Protein AF-A0A0C2FA75-F1 (afdb_monomer_lite)

Sequence (169 aa):
MESGWTQVTLTRLATTCCQDGNLTVSTIQILFGTRMDLSVLGYDCSHFSERGLSILHMAVWNSFFTKSGDRVRQYRPSPPQLLCPDFRCPFFRTVSNSGYCIYNAAEDTEPSIYPKLITVCVLLLCLLLAAIVLFFMCRKPRRTEDIKKPVKAFGASFSSIKFIDEDIV

Secondary structure (DSSP, 8-state):
-----SSSSSTTTSGGGSS-TTS-THHHHHHHSS---GGGB-TTSSSBPHHHHHHHHHHHHHHHHS-TTT--SS--SS-PPPPPPPTTS-S---SSSTT-----TTGGG---HHHHHHHHHHHHHHHHHHHHHHHHHHHS-----S-------TT---S----------

Organism: NCBI:txid51022

pLDDT: mean 70.91, std 19.21, range [34.47, 96.62]

Structure (mmCIF, N/CA/C/O backbone):
data_AF-A0A0C2FA75-F1
#
_entry.id   AF-A0A0C2FA75-F1
#
loop_
_atom_site.group_PDB
_atom_site.id
_atom_site.type_symbol
_atom_site.label_atom_id
_atom_site.label_alt_id
_atom_site.label_comp_id
_atom_site.label_asym_id
_atom_site.label_entity_id
_atom_site.label_seq_id
_atom_site.pdbx_PDB_ins_code
_atom_site.Cartn_x
_atom_site.Cartn_y
_atom_site.Cartn_z
_atom_site.occupancy
_atom_site.B_iso_or_equiv
_atom_site.auth_seq_id
_atom_site.auth_comp_id
_atom_site.auth_asym_id
_atom_site.auth_atom_id
_atom_site.pdbx_PDB_model_num
ATOM 1 N N . MET A 1 1 ? 22.613 -31.264 -1.663 1.00 34.78 1 MET A N 1
ATOM 2 C CA . MET A 1 1 ? 23.684 -30.315 -1.301 1.00 34.78 1 MET A CA 1
ATOM 3 C C . MET A 1 1 ? 24.316 -29.871 -2.614 1.00 34.78 1 MET A C 1
ATOM 5 O O . MET A 1 1 ? 25.315 -30.427 -3.024 1.00 34.78 1 MET A O 1
ATOM 9 N N . GLU A 1 2 ? 23.661 -28.961 -3.334 1.00 34.47 2 GLU A N 1
ATOM 10 C CA . GLU A 1 2 ? 24.177 -28.383 -4.584 1.00 34.47 2 GLU A CA 1
ATOM 11 C C . GLU A 1 2 ? 23.873 -26.888 -4.543 1.00 34.47 2 GLU A C 1
ATOM 13 O O . GLU A 1 2 ? 22.849 -26.389 -4.999 1.00 34.47 2 GLU A O 1
ATOM 18 N N . SER A 1 3 ? 24.745 -26.193 -3.825 1.00 41.97 3 SER A N 1
ATOM 1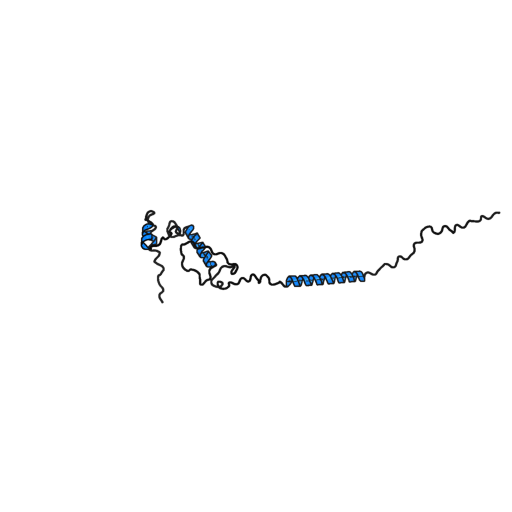9 C CA . SER A 1 3 ? 24.826 -24.745 -3.740 1.00 41.97 3 SER A CA 1
ATOM 20 C C . SER A 1 3 ? 25.939 -24.294 -4.674 1.00 41.97 3 SER A C 1
ATOM 22 O O . SER A 1 3 ? 27.101 -24.615 -4.430 1.00 41.97 3 SER A O 1
ATOM 24 N N . GLY A 1 4 ? 25.606 -23.533 -5.712 1.00 35.00 4 GLY A N 1
ATOM 25 C CA . GLY A 1 4 ? 26.621 -22.869 -6.519 1.00 35.00 4 GLY A CA 1
ATOM 26 C C . GLY A 1 4 ? 26.140 -22.530 -7.919 1.00 35.00 4 GLY A C 1
ATOM 27 O O . GLY A 1 4 ? 26.060 -23.403 -8.770 1.00 35.00 4 GLY A O 1
ATOM 28 N N . TRP A 1 5 ? 25.938 -21.233 -8.155 1.00 34.72 5 TRP A N 1
ATOM 29 C CA . TRP A 1 5 ? 26.014 -20.594 -9.476 1.00 34.72 5 TRP A CA 1
ATOM 30 C C . TRP A 1 5 ? 24.791 -20.685 -10.404 1.00 34.72 5 TRP A C 1
ATOM 32 O O . TRP A 1 5 ? 24.893 -21.100 -11.550 1.00 34.72 5 TRP A O 1
ATOM 42 N N . THR A 1 6 ? 23.659 -20.110 -9.986 1.00 36.84 6 THR A N 1
ATOM 43 C CA . THR A 1 6 ? 22.647 -19.561 -10.923 1.00 36.84 6 THR A CA 1
ATOM 44 C C . THR A 1 6 ? 22.664 -18.023 -10.945 1.00 36.84 6 THR A C 1
ATOM 46 O O . THR A 1 6 ? 21.623 -17.383 -11.064 1.00 36.84 6 THR A O 1
ATOM 49 N N . GLN A 1 7 ? 23.843 -17.412 -10.771 1.00 41.31 7 GLN A N 1
ATOM 50 C CA . GLN A 1 7 ? 24.032 -15.951 -10.686 1.00 41.31 7 GLN A CA 1
ATOM 51 C C . GLN A 1 7 ? 24.985 -15.375 -11.751 1.00 41.31 7 GLN A C 1
ATOM 53 O O . GLN A 1 7 ? 25.380 -14.220 -11.657 1.00 41.31 7 GLN A O 1
ATOM 58 N N . VAL A 1 8 ? 25.348 -16.128 -12.798 1.00 39.47 8 VAL A N 1
ATOM 59 C CA . VAL A 1 8 ? 26.242 -15.611 -13.859 1.00 39.47 8 VAL A CA 1
ATOM 60 C C . VAL A 1 8 ? 25.774 -16.038 -15.251 1.00 39.47 8 VAL A C 1
ATOM 62 O O . VAL A 1 8 ? 26.510 -16.631 -16.034 1.00 39.47 8 VAL A O 1
ATOM 65 N N . THR A 1 9 ? 24.516 -15.752 -15.582 1.00 35.91 9 THR A N 1
ATOM 66 C CA . THR A 1 9 ? 24.026 -15.916 -16.968 1.00 35.91 9 THR A CA 1
ATOM 67 C C . THR A 1 9 ? 23.149 -14.757 -17.439 1.00 35.91 9 THR A C 1
ATOM 69 O O . THR A 1 9 ? 22.422 -14.885 -18.414 1.00 35.91 9 THR A O 1
ATOM 72 N N . LEU A 1 10 ? 23.247 -13.600 -16.775 1.00 40.19 10 LEU A N 1
ATOM 73 C CA . LEU A 1 10 ? 22.701 -12.323 -17.264 1.00 40.19 10 LEU A CA 1
ATOM 74 C C . LEU A 1 10 ? 23.806 -11.338 -17.680 1.00 40.19 10 LEU A C 1
ATOM 76 O O . LEU A 1 10 ? 23.591 -10.485 -18.533 1.00 40.19 10 LEU A O 1
ATOM 80 N N . THR A 1 11 ? 25.023 -11.500 -17.161 1.00 40.91 11 THR A N 1
ATOM 81 C CA . THR A 1 11 ? 26.138 -10.560 -17.357 1.00 40.91 11 THR A CA 1
ATOM 82 C C . THR A 1 11 ? 26.964 -10.773 -18.628 1.00 40.91 11 THR A C 1
ATOM 84 O O . THR A 1 11 ? 27.745 -9.897 -18.974 1.00 40.91 11 THR A O 1
ATOM 87 N N . ARG A 1 12 ? 26.805 -11.890 -19.358 1.00 38.09 12 ARG A N 1
ATOM 88 C CA . ARG A 1 12 ? 27.551 -12.136 -20.617 1.00 38.09 12 ARG A CA 1
ATOM 89 C C . ARG A 1 12 ? 26.790 -11.831 -21.910 1.00 38.09 12 ARG A C 1
ATOM 91 O O . ARG A 1 12 ? 27.417 -11.824 -22.960 1.00 38.09 12 ARG A O 1
ATOM 98 N N . LEU A 1 13 ? 25.481 -11.575 -21.850 1.00 41.56 13 LEU A N 1
ATOM 99 C CA . LEU A 1 13 ? 24.665 -11.249 -23.031 1.00 41.56 13 LEU A CA 1
ATOM 100 C C . LEU A 1 13 ? 24.225 -9.779 -23.095 1.00 41.56 13 LEU A C 1
ATOM 102 O O . LEU A 1 13 ? 23.912 -9.284 -24.174 1.00 41.56 13 LEU A O 1
ATOM 106 N N . ALA A 1 14 ? 24.237 -9.062 -21.968 1.00 42.75 14 ALA A N 1
ATOM 107 C CA . ALA A 1 14 ? 23.923 -7.632 -21.938 1.00 42.75 14 ALA A CA 1
ATOM 108 C C . ALA A 1 14 ? 25.063 -6.761 -22.504 1.00 42.75 14 ALA A C 1
ATOM 110 O O . ALA A 1 14 ? 24.809 -5.699 -23.068 1.00 42.75 14 ALA A O 1
ATOM 111 N N . THR A 1 15 ? 26.314 -7.225 -22.421 1.00 46.22 15 THR A N 1
ATOM 112 C CA . THR A 1 15 ? 27.498 -6.485 -22.889 1.00 46.22 15 THR A CA 1
ATOM 113 C C . THR A 1 15 ? 27.531 -6.277 -24.402 1.00 46.22 15 THR A C 1
ATOM 115 O O . THR A 1 15 ? 28.066 -5.275 -24.855 1.00 46.22 15 THR A O 1
ATOM 118 N N . THR A 1 16 ? 26.895 -7.140 -25.198 1.00 46.94 16 THR A N 1
ATOM 119 C CA . THR A 1 16 ? 26.792 -6.944 -26.656 1.00 46.94 16 THR A CA 1
ATOM 120 C C . THR A 1 16 ? 25.750 -5.903 -27.072 1.00 46.94 16 THR A C 1
ATOM 122 O O . THR A 1 16 ? 25.694 -5.546 -28.243 1.00 46.94 16 THR A O 1
ATOM 125 N N . CYS A 1 17 ? 24.919 -5.410 -26.147 1.00 49.94 17 CYS A N 1
ATOM 126 C CA . CYS A 1 17 ? 23.823 -4.490 -26.461 1.00 49.94 17 CYS A CA 1
ATOM 127 C C . CYS A 1 17 ? 24.218 -3.006 -26.364 1.00 49.94 17 CYS A C 1
ATOM 129 O O . CYS A 1 17 ? 23.511 -2.159 -26.900 1.00 49.94 17 CYS A O 1
ATOM 131 N N . CYS A 1 18 ? 25.323 -2.695 -25.678 1.00 50.97 18 CYS A N 1
ATOM 132 C CA . CYS A 1 18 ? 25.660 -1.326 -25.271 1.00 50.97 18 CYS A CA 1
ATOM 133 C C . CYS A 1 18 ? 26.912 -0.751 -25.966 1.00 50.97 18 CYS A C 1
ATOM 135 O O . CYS A 1 18 ? 27.330 0.353 -25.632 1.00 50.97 18 CYS A O 1
ATOM 137 N N . GLN A 1 19 ? 27.536 -1.482 -26.901 1.00 47.44 19 GLN A N 1
ATOM 138 C CA . GLN A 1 19 ? 28.820 -1.054 -27.473 1.00 47.44 19 GLN A CA 1
ATOM 139 C C . GLN A 1 19 ? 28.680 -0.032 -28.608 1.00 47.44 19 GLN A C 1
ATOM 141 O O . GLN A 1 19 ? 29.537 0.828 -28.733 1.00 47.44 19 GLN A O 1
ATOM 146 N N . ASP A 1 20 ? 27.602 -0.062 -29.389 1.00 42.28 20 ASP A N 1
ATOM 147 C CA . ASP A 1 20 ? 27.407 0.888 -30.479 1.00 42.28 20 ASP A CA 1
ATOM 148 C C . ASP A 1 20 ? 25.920 1.204 -30.586 1.00 42.28 20 ASP A C 1
ATOM 150 O O . ASP A 1 20 ? 25.102 0.299 -30.758 1.00 42.28 20 ASP A O 1
ATOM 154 N N . GLY A 1 21 ? 25.560 2.490 -30.528 1.00 48.38 21 GLY A N 1
ATOM 155 C CA . GLY A 1 21 ? 24.194 3.013 -30.695 1.00 48.38 21 GLY A CA 1
ATOM 156 C C . GLY A 1 21 ? 23.544 2.721 -32.058 1.00 48.38 21 GLY A C 1
ATOM 157 O O . GLY A 1 21 ? 22.627 3.423 -32.470 1.00 48.38 21 GLY A O 1
ATOM 158 N N . ASN A 1 22 ? 24.026 1.706 -32.775 1.00 49.56 22 ASN A N 1
ATOM 159 C CA . ASN A 1 22 ? 23.505 1.209 -34.030 1.00 49.56 22 ASN A CA 1
ATOM 160 C C . ASN A 1 22 ? 23.828 -0.288 -34.220 1.00 49.56 22 ASN A C 1
ATOM 162 O O . ASN A 1 22 ? 24.430 -0.682 -35.214 1.00 49.56 22 ASN A O 1
ATOM 166 N N . LEU A 1 23 ? 23.446 -1.150 -33.273 1.00 45.06 23 LEU A N 1
ATOM 167 C CA . LEU A 1 23 ? 23.448 -2.602 -33.482 1.00 45.06 23 LEU A CA 1
ATOM 168 C C . LEU A 1 23 ? 22.071 -3.178 -33.159 1.00 45.06 23 LEU A C 1
ATOM 170 O O . LEU A 1 23 ? 21.705 -3.478 -32.030 1.00 45.06 23 LEU A O 1
ATOM 174 N N . THR A 1 24 ? 21.298 -3.258 -34.237 1.00 44.59 24 THR A N 1
ATOM 175 C CA . THR A 1 24 ? 20.031 -3.962 -34.443 1.00 44.59 24 THR A CA 1
ATOM 176 C C . THR A 1 24 ? 19.505 -4.798 -33.262 1.00 44.59 24 THR A C 1
ATOM 178 O O . THR A 1 24 ? 19.905 -5.938 -33.018 1.00 44.59 24 THR A O 1
ATOM 181 N N . VAL A 1 25 ? 18.444 -4.266 -32.645 1.00 49.75 25 VAL A N 1
ATOM 182 C CA . VAL A 1 25 ? 17.459 -4.955 -31.780 1.00 49.75 25 VAL A CA 1
ATOM 183 C C . VAL A 1 25 ? 17.036 -6.335 -32.333 1.00 49.75 25 VAL A C 1
ATOM 185 O O . VAL A 1 25 ? 16.593 -7.209 -31.591 1.00 49.75 25 VAL A O 1
ATOM 188 N N . SER A 1 26 ? 17.212 -6.565 -33.635 1.00 44.84 26 SER A N 1
ATOM 189 C CA . SER A 1 26 ? 16.954 -7.823 -34.331 1.00 44.84 26 SER A CA 1
ATOM 190 C C . SER A 1 26 ? 17.794 -9.013 -33.853 1.00 44.84 26 SER A C 1
ATOM 192 O O . SER A 1 26 ? 17.280 -10.124 -33.867 1.00 44.84 26 SER A 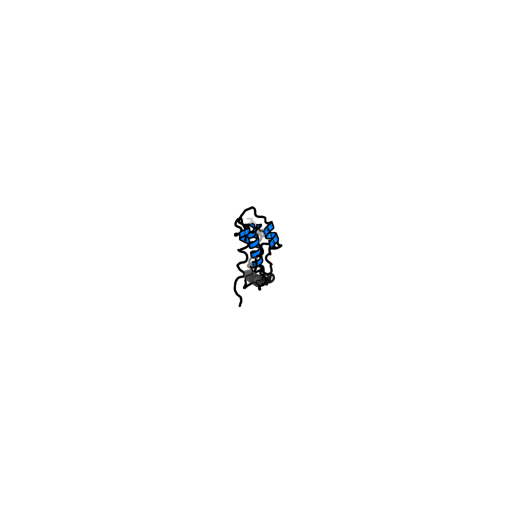O 1
ATOM 194 N N . THR A 1 27 ? 19.041 -8.838 -33.402 1.00 47.06 27 THR A N 1
ATOM 195 C CA . THR A 1 27 ? 19.922 -10.002 -33.141 1.00 47.06 27 THR A CA 1
ATOM 196 C C . THR A 1 27 ? 19.571 -10.724 -31.836 1.00 47.06 27 THR A C 1
ATOM 198 O O . THR A 1 27 ? 19.580 -11.953 -31.779 1.00 47.06 27 THR A O 1
ATOM 201 N N . ILE A 1 28 ? 19.164 -9.985 -30.798 1.00 48.41 28 ILE A N 1
ATOM 202 C CA . ILE A 1 28 ? 18.755 -10.588 -29.518 1.00 48.41 28 ILE A CA 1
ATOM 203 C C . ILE A 1 28 ? 17.344 -11.188 -29.608 1.00 48.41 28 ILE A C 1
ATOM 205 O O . ILE A 1 28 ? 17.058 -12.217 -28.996 1.00 48.41 28 ILE A O 1
ATOM 209 N N . GLN A 1 29 ? 16.498 -10.616 -30.468 1.00 49.94 29 GLN A N 1
ATOM 210 C CA . GLN A 1 29 ? 15.180 -11.160 -30.791 1.00 49.94 29 GLN A CA 1
ATOM 211 C C . GLN A 1 29 ? 15.236 -12.593 -31.334 1.00 49.94 29 GLN A C 1
ATOM 213 O O . GLN A 1 29 ? 14.358 -13.409 -31.056 1.00 49.94 29 GLN A O 1
ATOM 218 N N . ILE A 1 30 ? 16.262 -12.871 -32.141 1.00 46.12 30 ILE A N 1
ATOM 219 C CA . ILE A 1 30 ? 16.418 -14.120 -32.891 1.00 46.12 30 ILE A CA 1
ATOM 220 C C . ILE A 1 30 ? 16.938 -15.251 -31.989 1.00 46.12 30 ILE A C 1
ATOM 222 O O . ILE A 1 30 ? 16.616 -16.410 -32.230 1.00 46.12 30 ILE A O 1
ATOM 226 N N . LEU A 1 31 ? 17.679 -14.939 -30.919 1.00 49.22 31 LEU A N 1
ATOM 227 C CA . LEU A 1 31 ? 18.297 -15.950 -30.048 1.00 49.22 31 LEU A CA 1
ATOM 228 C C . LEU A 1 31 ? 17.368 -16.500 -28.952 1.00 49.22 31 LEU A C 1
ATOM 230 O O . LEU A 1 31 ? 17.546 -17.642 -28.537 1.00 49.22 31 LEU A O 1
ATOM 234 N N . PHE A 1 32 ? 16.374 -15.728 -28.493 1.00 53.44 32 PHE A N 1
ATOM 235 C CA . PHE A 1 32 ? 15.503 -16.123 -27.367 1.00 53.44 32 PHE A CA 1
ATOM 236 C C . PHE A 1 32 ? 14.006 -16.139 -27.691 1.00 53.44 32 PHE A C 1
ATOM 238 O O . PHE A 1 32 ? 13.190 -16.355 -26.793 1.00 53.44 32 PHE A O 1
ATOM 245 N N . GLY A 1 33 ? 13.623 -15.881 -28.948 1.00 46.66 33 GLY A N 1
ATOM 246 C CA . GLY A 1 33 ? 12.230 -15.930 -29.412 1.00 46.66 33 GLY A CA 1
ATOM 247 C C . GLY A 1 33 ? 11.269 -14.976 -28.687 1.00 46.66 33 GLY A C 1
ATOM 248 O O . GLY A 1 33 ? 10.059 -15.053 -28.886 1.00 46.66 33 GLY A O 1
ATOM 249 N N . THR A 1 34 ? 11.778 -14.078 -27.841 1.00 55.62 34 THR A N 1
ATOM 250 C CA . THR A 1 34 ? 10.992 -13.199 -26.973 1.00 55.62 34 THR A CA 1
ATOM 251 C C . THR A 1 34 ? 11.512 -11.770 -27.082 1.00 55.62 34 THR A C 1
ATOM 253 O O . THR A 1 34 ? 12.706 -11.505 -26.958 1.00 55.62 34 THR A O 1
ATOM 256 N N . ARG A 1 35 ? 10.592 -10.836 -27.349 1.00 59.34 35 ARG A N 1
ATOM 257 C CA . ARG A 1 35 ? 10.854 -9.392 -27.350 1.00 59.34 35 ARG A CA 1
ATOM 258 C C . ARG A 1 35 ? 11.122 -8.926 -25.928 1.00 59.34 35 ARG A C 1
ATOM 260 O O . ARG A 1 35 ? 10.179 -8.704 -25.176 1.00 59.34 35 ARG A O 1
ATOM 267 N N . MET A 1 36 ? 12.391 -8.790 -25.559 1.00 65.00 36 MET A N 1
ATOM 268 C CA . MET A 1 36 ? 12.762 -8.141 -24.303 1.00 65.00 36 MET A CA 1
ATOM 269 C C . MET A 1 36 ? 12.656 -6.616 -24.456 1.00 65.00 36 MET A C 1
ATOM 271 O O . MET A 1 36 ? 13.250 -6.031 -25.361 1.00 65.00 36 MET A O 1
ATOM 275 N N . ASP A 1 37 ? 11.854 -5.974 -23.600 1.00 71.88 37 ASP A N 1
ATOM 276 C CA . ASP A 1 37 ? 11.674 -4.517 -23.605 1.00 71.88 37 ASP A CA 1
ATOM 277 C C . ASP A 1 37 ? 12.874 -3.842 -22.925 1.00 71.88 37 ASP A C 1
ATOM 279 O O . ASP A 1 37 ? 12.964 -3.759 -21.700 1.00 71.88 37 ASP A O 1
ATOM 283 N N . LEU A 1 38 ? 13.812 -3.367 -23.743 1.00 76.56 38 LEU A N 1
ATOM 284 C CA . LEU A 1 38 ? 15.019 -2.673 -23.293 1.00 76.56 38 LEU A CA 1
ATOM 285 C C . LEU A 1 38 ? 14.738 -1.267 -22.737 1.00 76.56 38 LEU A C 1
ATOM 287 O O . LEU A 1 38 ? 15.605 -0.708 -22.075 1.00 76.56 38 LEU A O 1
ATOM 291 N N . SER A 1 39 ? 13.534 -0.706 -22.927 1.00 81.81 39 SER A N 1
ATOM 292 C CA . SER A 1 39 ? 13.186 0.639 -22.426 1.00 81.81 39 SER A CA 1
ATOM 293 C C . SER A 1 39 ? 13.157 0.749 -20.895 1.00 81.81 39 SER A C 1
ATOM 295 O O . SER A 1 39 ? 13.075 1.845 -20.339 1.00 81.81 39 SER A O 1
ATOM 297 N N . VAL A 1 40 ? 13.219 -0.390 -20.202 1.00 83.75 40 VAL A N 1
ATOM 298 C CA . VAL A 1 40 ? 13.289 -0.515 -18.739 1.00 83.75 40 VAL A CA 1
ATOM 299 C C . VAL A 1 40 ? 14.704 -0.209 -18.213 1.00 83.75 40 VAL A C 1
ATOM 301 O O . VAL A 1 40 ? 14.863 0.133 -17.041 1.00 83.75 40 VAL A O 1
ATOM 304 N N . LEU A 1 41 ? 15.730 -0.288 -19.064 1.00 85.38 41 LEU A N 1
ATOM 305 C CA . LEU A 1 41 ? 17.113 0.042 -18.720 1.00 85.38 41 LEU A CA 1
ATOM 306 C C . LEU A 1 41 ? 17.463 1.471 -19.151 1.00 85.38 41 LEU A C 1
ATOM 308 O O . LEU A 1 41 ? 16.904 2.008 -20.107 1.00 85.38 41 LEU A O 1
ATOM 312 N N . GLY A 1 42 ? 18.371 2.095 -18.405 1.00 83.38 42 GLY A N 1
ATOM 313 C CA . GLY A 1 42 ? 18.937 3.400 -18.710 1.00 83.38 42 GLY A CA 1
ATOM 314 C C . GLY A 1 42 ? 19.918 3.347 -19.881 1.00 83.38 42 GLY A C 1
ATOM 315 O O . GLY A 1 42 ? 20.190 2.291 -20.452 1.00 83.38 42 GLY A O 1
ATOM 316 N N . TYR A 1 43 ? 20.477 4.508 -20.221 1.00 80.94 43 TYR A N 1
ATOM 317 C CA . TYR A 1 43 ? 21.419 4.660 -21.337 1.00 80.94 43 TYR A CA 1
ATOM 318 C C . TYR A 1 43 ? 22.660 3.757 -21.222 1.00 80.94 43 TYR A C 1
ATOM 320 O O . TYR A 1 43 ? 23.214 3.335 -22.229 1.00 80.94 43 TYR A O 1
ATOM 328 N N . ASP A 1 44 ? 23.080 3.438 -20.000 1.00 78.38 44 ASP A N 1
ATOM 329 C CA . ASP A 1 44 ? 24.246 2.597 -19.719 1.00 78.38 44 ASP A CA 1
ATOM 330 C C . ASP A 1 44 ? 23.937 1.093 -19.640 1.00 78.38 44 ASP A C 1
ATOM 332 O O . ASP A 1 44 ? 24.807 0.303 -19.272 1.00 78.38 44 ASP A O 1
ATOM 336 N N . CYS A 1 45 ? 22.701 0.688 -19.954 1.00 75.56 45 CYS A N 1
ATOM 337 C CA . CYS A 1 45 ? 22.232 -0.698 -19.911 1.00 75.56 45 CYS A CA 1
ATOM 338 C C . CYS A 1 45 ? 22.405 -1.398 -18.544 1.00 75.56 45 CYS A C 1
ATOM 340 O O . CYS A 1 45 ? 22.308 -2.624 -18.469 1.00 75.56 45 CYS A O 1
ATOM 342 N N . SER A 1 46 ? 22.664 -0.644 -17.471 1.00 79.69 46 SER A N 1
ATOM 343 C CA . SER A 1 46 ? 23.008 -1.172 -16.146 1.00 79.69 46 SER A CA 1
ATOM 344 C C . SER A 1 46 ? 22.068 -0.636 -15.075 1.00 79.69 46 SER A C 1
ATOM 346 O O . SER A 1 46 ? 21.569 -1.396 -14.243 1.00 79.69 46 SER A O 1
ATOM 348 N N . HIS A 1 47 ? 21.776 0.663 -15.110 1.00 84.94 47 HIS A N 1
ATOM 349 C CA . HIS A 1 47 ? 20.796 1.258 -14.212 1.00 84.94 47 HIS A CA 1
ATOM 350 C C . HIS A 1 47 ? 19.384 1.136 -14.786 1.00 84.94 47 HIS A C 1
ATOM 352 O O . HIS A 1 47 ? 19.182 1.001 -15.993 1.00 84.94 47 HIS A O 1
ATOM 358 N N . PHE A 1 48 ? 18.378 1.190 -13.915 1.00 86.25 48 PHE A N 1
ATOM 359 C CA . PHE A 1 48 ? 16.994 1.310 -14.361 1.00 86.25 48 PHE A CA 1
ATOM 360 C C . PHE A 1 48 ? 16.763 2.680 -15.005 1.00 86.25 48 PHE A C 1
ATOM 362 O O . PHE A 1 48 ? 17.240 3.695 -14.500 1.00 86.25 48 PHE A O 1
ATOM 369 N N . SER A 1 49 ? 15.986 2.716 -16.087 1.00 90.62 49 SER A N 1
ATOM 370 C CA . SER A 1 49 ? 15.390 3.967 -16.560 1.00 90.62 49 SER A CA 1
ATOM 371 C C . SER A 1 49 ? 14.298 4.426 -15.590 1.00 90.62 49 SER A C 1
ATOM 373 O O . SER A 1 49 ? 13.832 3.651 -14.751 1.00 90.62 49 SER A O 1
ATOM 375 N N . GLU A 1 50 ? 13.811 5.659 -15.733 1.00 93.06 50 GLU A N 1
ATOM 376 C CA . GLU A 1 50 ? 12.654 6.146 -14.963 1.00 93.06 50 GLU A CA 1
ATOM 377 C C . GLU A 1 50 ? 11.442 5.208 -15.104 1.00 93.06 50 GLU A C 1
ATOM 379 O O . GLU A 1 50 ? 10.784 4.850 -14.122 1.00 93.06 50 GLU A O 1
ATOM 384 N N . ARG A 1 51 ? 11.205 4.717 -16.328 1.00 90.19 51 ARG A N 1
ATOM 385 C CA . ARG A 1 51 ? 10.180 3.712 -16.618 1.00 90.19 51 ARG A CA 1
ATOM 386 C C . ARG A 1 51 ? 10.463 2.408 -15.878 1.00 90.19 51 ARG A C 1
ATOM 388 O O . ARG A 1 51 ? 9.567 1.883 -15.218 1.00 90.19 51 ARG A O 1
ATOM 395 N N . GLY A 1 52 ? 11.683 1.882 -15.950 1.00 90.94 52 GLY A N 1
ATOM 396 C CA . GLY A 1 52 ? 12.016 0.628 -15.280 1.00 90.94 52 GLY A CA 1
ATOM 397 C C . GLY A 1 52 ? 11.925 0.698 -13.761 1.00 90.94 52 GLY A C 1
ATOM 398 O O . GLY A 1 52 ? 11.404 -0.229 -13.139 1.00 90.94 52 GLY A O 1
ATOM 399 N N . LEU A 1 53 ? 12.335 1.822 -13.173 1.00 93.19 53 LEU A N 1
ATOM 400 C CA . LEU A 1 53 ? 12.225 2.061 -11.740 1.00 93.19 53 LEU A CA 1
ATOM 401 C C . LEU A 1 53 ? 10.757 2.130 -11.299 1.00 93.19 53 LEU A C 1
ATOM 403 O O . LEU A 1 53 ? 10.394 1.530 -10.289 1.00 93.19 53 LEU A O 1
ATOM 407 N N . SER A 1 54 ? 9.888 2.778 -12.084 1.00 94.38 54 SER A N 1
ATOM 408 C CA . SER A 1 54 ? 8.447 2.810 -11.798 1.00 94.38 54 SER A CA 1
ATOM 409 C C . SER A 1 54 ? 7.813 1.411 -11.808 1.00 94.38 54 SER A C 1
ATOM 411 O O . SER A 1 54 ? 7.056 1.071 -10.900 1.00 94.38 54 SER A O 1
ATOM 413 N N . ILE A 1 55 ? 8.178 0.556 -12.771 1.00 92.75 55 ILE A N 1
ATOM 414 C CA . ILE A 1 55 ? 7.697 -0.832 -12.850 1.00 92.75 55 ILE A CA 1
ATOM 415 C C . ILE A 1 55 ? 8.192 -1.649 -11.651 1.00 92.75 55 ILE A C 1
ATOM 417 O O . ILE A 1 55 ? 7.407 -2.384 -11.045 1.00 92.75 55 ILE A O 1
ATOM 421 N N . LEU A 1 56 ? 9.460 -1.482 -11.262 1.00 92.50 56 LEU A N 1
ATOM 422 C CA . LEU A 1 56 ? 10.015 -2.103 -10.061 1.00 92.50 56 LEU A CA 1
ATOM 423 C C . LEU A 1 56 ? 9.257 -1.664 -8.802 1.00 92.50 56 LEU A C 1
ATOM 425 O O . LEU A 1 56 ? 8.867 -2.509 -7.997 1.00 92.50 56 LEU A O 1
ATOM 429 N N . HIS A 1 57 ? 8.993 -0.366 -8.649 1.00 94.44 57 HIS A N 1
ATOM 430 C CA . HIS A 1 57 ? 8.230 0.165 -7.521 1.00 94.44 57 HIS A CA 1
ATOM 431 C C . HIS A 1 57 ? 6.809 -0.411 -7.466 1.00 94.44 57 HIS A C 1
ATOM 433 O O . HIS A 1 57 ? 6.364 -0.801 -6.388 1.00 94.44 57 HIS A O 1
ATOM 439 N N . MET A 1 58 ? 6.116 -0.546 -8.604 1.00 94.19 58 MET A N 1
ATOM 440 C CA . MET A 1 58 ? 4.795 -1.192 -8.655 1.00 94.19 58 MET A CA 1
ATOM 441 C C . MET A 1 58 ? 4.855 -2.668 -8.233 1.00 94.19 58 MET A C 1
ATOM 443 O O . MET A 1 58 ? 3.994 -3.144 -7.492 1.00 94.19 58 MET A O 1
ATOM 447 N N . ALA A 1 59 ? 5.887 -3.403 -8.656 1.00 93.19 59 ALA A N 1
ATOM 448 C CA . ALA A 1 59 ? 6.076 -4.794 -8.248 1.00 93.19 59 ALA A CA 1
ATOM 449 C C . ALA A 1 59 ? 6.330 -4.921 -6.732 1.00 93.19 59 ALA A C 1
ATOM 451 O O . ALA A 1 59 ? 5.760 -5.796 -6.075 1.00 93.19 59 ALA A O 1
ATOM 452 N N . VAL A 1 60 ? 7.139 -4.023 -6.162 1.00 92.75 60 VAL A N 1
ATOM 453 C CA . VAL A 1 60 ? 7.392 -3.956 -4.714 1.00 92.75 60 VAL A CA 1
ATOM 454 C C . VAL A 1 60 ? 6.118 -3.592 -3.951 1.00 92.75 60 VAL A C 1
ATOM 456 O O . VAL A 1 60 ? 5.792 -4.253 -2.967 1.00 92.75 60 VAL A O 1
ATOM 459 N N . TRP A 1 61 ? 5.354 -2.611 -4.435 1.00 93.62 61 TRP A N 1
ATOM 460 C CA . TRP A 1 61 ? 4.067 -2.223 -3.858 1.00 93.62 61 TRP A CA 1
ATOM 461 C C . TRP A 1 61 ? 3.118 -3.418 -3.747 1.00 93.62 61 TRP A C 1
ATOM 463 O O . TRP A 1 61 ? 2.607 -3.725 -2.670 1.00 93.62 61 TRP A O 1
ATOM 473 N N . ASN A 1 62 ? 2.962 -4.171 -4.836 1.00 9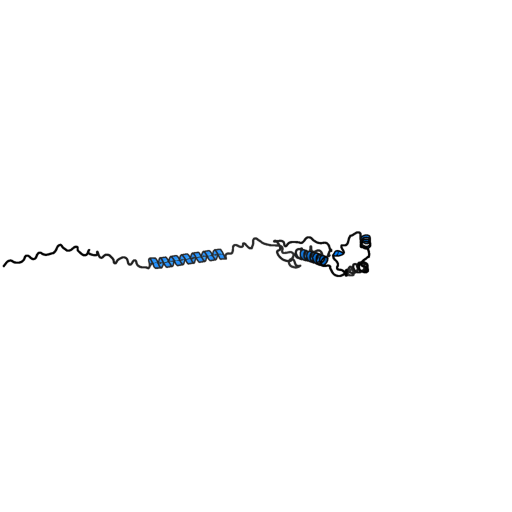2.88 62 ASN A N 1
ATOM 474 C CA . ASN A 1 62 ? 2.133 -5.372 -4.846 1.00 92.88 62 ASN A CA 1
ATOM 475 C C . ASN A 1 62 ? 2.639 -6.443 -3.867 1.00 92.88 62 ASN A C 1
ATOM 477 O O . ASN A 1 62 ? 1.838 -7.148 -3.249 1.00 92.88 62 ASN A O 1
ATOM 481 N N . SER A 1 63 ? 3.955 -6.548 -3.669 1.00 91.75 63 SER A N 1
ATOM 482 C CA . SER A 1 63 ? 4.559 -7.478 -2.705 1.00 91.75 63 SER A CA 1
ATOM 483 C C . SER A 1 63 ? 4.153 -7.179 -1.254 1.00 91.75 63 SER A C 1
ATOM 485 O O . SER A 1 63 ? 3.968 -8.111 -0.463 1.00 91.75 63 SER A O 1
ATOM 487 N N . PHE A 1 64 ? 3.928 -5.904 -0.908 1.00 90.94 64 PHE A N 1
ATOM 488 C CA . PHE A 1 64 ? 3.440 -5.512 0.421 1.00 90.94 64 PHE A CA 1
ATOM 489 C C . PHE A 1 64 ? 2.000 -5.953 0.688 1.00 90.94 64 PHE A C 1
ATOM 491 O O . PHE A 1 64 ? 1.639 -6.188 1.839 1.00 90.94 64 PHE A O 1
ATOM 498 N N . PHE A 1 65 ? 1.180 -6.110 -0.350 1.00 90.81 65 PHE A N 1
ATOM 499 C CA . PHE A 1 65 ? -0.200 -6.587 -0.211 1.00 90.81 65 PHE A CA 1
ATOM 500 C C . PHE A 1 65 ? -0.359 -8.075 -0.518 1.00 90.81 65 PHE A C 1
ATOM 502 O O . PHE A 1 65 ? -1.398 -8.659 -0.227 1.00 90.81 65 PHE A O 1
ATOM 509 N N . THR A 1 66 ? 0.684 -8.726 -1.020 1.00 89.81 66 THR A N 1
ATOM 510 C CA . THR A 1 66 ? 0.677 -10.167 -1.262 1.00 89.81 66 THR A CA 1
ATOM 511 C C . THR A 1 66 ? 1.067 -10.922 0.012 1.00 89.81 66 THR A C 1
ATOM 513 O O . THR A 1 66 ? 1.942 -10.502 0.778 1.00 89.81 66 THR A O 1
ATOM 516 N N . LYS A 1 67 ? 0.401 -12.052 0.275 1.00 88.19 67 LYS A N 1
ATOM 517 C CA . LYS A 1 67 ? 0.728 -12.936 1.402 1.00 88.19 67 LYS A CA 1
ATOM 518 C C . LYS A 1 67 ? 2.155 -13.464 1.259 1.00 88.19 67 LYS A C 1
ATOM 520 O O . LYS A 1 67 ? 2.622 -13.708 0.154 1.00 88.19 67 LYS A O 1
ATOM 525 N N . SER A 1 68 ? 2.850 -13.689 2.376 1.00 87.81 68 SER A N 1
ATOM 526 C CA . SER A 1 68 ? 4.278 -14.027 2.348 1.00 87.81 68 SER A CA 1
ATOM 527 C C . SER A 1 68 ? 4.632 -15.280 1.547 1.00 87.81 68 SER A C 1
ATOM 529 O O . SER A 1 68 ? 5.726 -15.328 0.993 1.00 87.81 68 SER A O 1
ATOM 531 N N . GLY A 1 69 ? 3.742 -16.275 1.490 1.00 84.94 69 GLY A N 1
ATOM 532 C CA . GLY A 1 69 ? 3.946 -17.487 0.687 1.00 84.94 69 GLY A CA 1
ATOM 533 C C . GLY A 1 69 ? 3.758 -17.272 -0.816 1.00 84.94 69 GLY A C 1
ATOM 534 O O . GLY A 1 69 ? 4.379 -17.972 -1.607 1.00 84.94 69 GLY A O 1
ATOM 535 N N . ASP A 1 70 ? 2.977 -16.260 -1.193 1.00 88.00 70 ASP A N 1
ATOM 536 C CA . ASP A 1 70 ? 2.524 -16.034 -2.569 1.00 88.00 70 ASP A CA 1
ATOM 537 C C . ASP A 1 70 ? 3.329 -14.926 -3.273 1.00 88.00 70 ASP A C 1
ATOM 539 O O . ASP A 1 70 ? 3.078 -14.594 -4.431 1.00 88.00 70 ASP A O 1
ATOM 543 N N . ARG A 1 71 ? 4.317 -14.329 -2.587 1.00 90.25 71 ARG A N 1
ATOM 544 C CA . ARG A 1 71 ? 5.190 -13.301 -3.167 1.00 90.25 71 ARG A CA 1
ATOM 545 C C . ARG A 1 71 ? 6.063 -13.899 -4.265 1.00 90.25 71 ARG A C 1
ATOM 547 O O . ARG A 1 71 ? 6.785 -14.876 -4.057 1.00 90.25 71 ARG A O 1
ATOM 554 N N . VAL A 1 72 ? 6.069 -13.245 -5.421 1.00 87.94 72 VAL A N 1
ATOM 555 C CA . VAL A 1 72 ? 6.951 -13.606 -6.533 1.00 87.94 72 VAL A CA 1
ATOM 556 C C . VAL A 1 72 ? 8.401 -13.287 -6.151 1.00 87.94 72 VAL A C 1
ATOM 558 O O . VAL A 1 72 ? 8.705 -12.175 -5.726 1.00 87.94 72 VAL A O 1
ATOM 561 N N . ARG A 1 73 ? 9.312 -14.258 -6.299 1.00 86.44 73 ARG A N 1
ATOM 562 C CA . ARG A 1 73 ? 10.745 -14.088 -5.965 1.00 86.44 73 ARG A CA 1
ATOM 563 C C . ARG A 1 73 ? 11.601 -13.571 -7.120 1.00 86.44 73 ARG A C 1
ATOM 565 O O . ARG A 1 73 ? 12.766 -13.249 -6.923 1.00 86.44 73 ARG A O 1
ATOM 572 N N . GLN A 1 74 ? 11.042 -13.546 -8.324 1.00 85.94 74 GLN A N 1
ATOM 573 C CA . GLN A 1 74 ? 11.720 -13.125 -9.543 1.00 85.94 74 GLN A CA 1
ATOM 574 C C . GLN A 1 74 ? 11.065 -11.855 -10.070 1.00 85.94 74 GLN A C 1
ATOM 576 O O . GLN A 1 74 ? 9.848 -11.801 -10.244 1.00 85.94 74 GLN A O 1
ATOM 581 N N . TYR A 1 75 ? 11.877 -10.841 -10.344 1.00 83.38 75 TYR A N 1
ATOM 582 C CA . TYR A 1 75 ? 11.401 -9.634 -11.000 1.00 83.38 75 TYR A CA 1
ATOM 583 C C . TYR A 1 75 ? 11.188 -9.903 -12.492 1.00 83.38 75 TYR A C 1
ATOM 585 O O . TYR A 1 75 ? 12.064 -10.453 -13.161 1.00 83.38 75 TYR A O 1
ATOM 593 N N . ARG A 1 76 ? 10.027 -9.496 -13.014 1.00 83.00 76 ARG A N 1
ATOM 594 C CA . ARG A 1 76 ? 9.780 -9.416 -14.454 1.00 83.00 76 ARG A CA 1
ATOM 595 C C . ARG A 1 76 ? 9.604 -7.950 -14.841 1.00 83.00 76 ARG A C 1
ATOM 597 O O . ARG A 1 76 ? 8.775 -7.283 -14.224 1.00 83.00 76 ARG A O 1
ATOM 604 N N . PRO A 1 77 ? 10.320 -7.461 -15.867 1.00 78.06 77 PRO A N 1
ATOM 605 C CA . PRO A 1 77 ? 10.233 -6.082 -16.343 1.00 78.06 77 PRO A CA 1
ATOM 606 C C . PRO A 1 77 ? 8.971 -5.863 -17.198 1.00 78.06 77 PRO A C 1
ATOM 608 O O . PRO A 1 77 ? 9.028 -5.379 -18.321 1.00 78.06 77 PRO A O 1
ATOM 611 N N . SER A 1 78 ? 7.818 -6.269 -16.670 1.00 84.31 78 SER A N 1
ATOM 612 C CA . SER A 1 78 ? 6.498 -6.091 -17.267 1.00 84.31 78 SER A CA 1
ATOM 613 C C . SER A 1 78 ? 5.632 -5.312 -16.281 1.00 84.31 78 SER A C 1
ATOM 615 O O . SER A 1 78 ? 5.611 -5.698 -15.110 1.00 84.31 78 SER A O 1
ATOM 617 N N . PRO A 1 79 ? 4.913 -4.262 -16.707 1.00 85.00 79 PRO A N 1
ATOM 618 C CA . PRO A 1 79 ? 4.091 -3.456 -15.809 1.00 85.00 79 PRO A CA 1
ATOM 619 C C . PRO A 1 79 ? 3.000 -4.324 -15.156 1.00 85.00 79 PRO A C 1
ATOM 621 O O . PRO A 1 79 ? 2.134 -4.835 -15.870 1.00 85.00 79 PRO A O 1
ATOM 624 N N . PRO A 1 80 ? 3.030 -4.536 -13.824 1.00 88.12 80 PRO A N 1
ATOM 625 C CA . PRO A 1 80 ? 1.986 -5.285 -13.141 1.00 88.12 80 PRO A CA 1
ATOM 626 C C . PRO A 1 80 ? 0.759 -4.397 -12.897 1.00 88.12 80 PRO A C 1
ATOM 628 O O . PRO A 1 80 ? 0.865 -3.174 -12.808 1.00 88.12 80 PRO A O 1
ATOM 631 N N . GLN A 1 81 ? -0.411 -5.011 -12.721 1.00 91.75 81 GLN A N 1
ATOM 632 C CA . GLN A 1 81 ? -1.588 -4.294 -12.228 1.00 91.75 81 GLN A CA 1
ATOM 633 C C . GLN A 1 81 ? -1.372 -3.902 -10.763 1.00 91.75 81 GLN A C 1
ATOM 635 O O . GLN A 1 81 ? -1.004 -4.751 -9.952 1.00 91.75 81 GLN A O 1
ATOM 640 N N . LEU A 1 82 ? -1.598 -2.635 -10.418 1.00 92.38 82 LEU A N 1
ATOM 641 C CA . LEU A 1 82 ? -1.468 -2.151 -9.044 1.00 92.38 82 LEU A CA 1
ATOM 642 C C . LEU A 1 82 ? -2.538 -2.763 -8.136 1.00 92.38 82 LEU A C 1
ATOM 644 O O . LEU A 1 82 ? -3.730 -2.702 -8.436 1.00 92.38 82 LEU A O 1
ATOM 648 N N . LEU A 1 83 ? -2.102 -3.322 -7.009 1.00 89.94 83 LEU A N 1
ATOM 649 C CA . LEU A 1 83 ? -2.988 -3.806 -5.959 1.00 89.94 83 LEU A CA 1
ATOM 650 C C . LEU A 1 83 ? -3.397 -2.657 -5.038 1.00 89.94 83 LEU A C 1
ATOM 652 O O . LEU A 1 83 ? -2.559 -1.899 -4.539 1.00 89.94 83 LEU A O 1
ATOM 656 N N . CYS A 1 84 ? -4.699 -2.563 -4.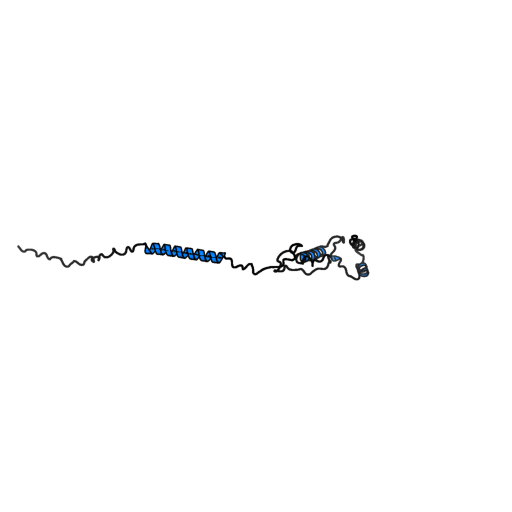787 1.00 87.62 84 CYS A N 1
ATOM 657 C CA . CYS A 1 84 ? -5.254 -1.675 -3.777 1.00 87.62 84 CYS A CA 1
ATOM 658 C C . CYS A 1 84 ? -5.261 -2.368 -2.402 1.00 87.62 84 CYS A C 1
ATOM 660 O O . CYS A 1 84 ? -5.405 -3.593 -2.336 1.00 87.62 84 CYS A O 1
ATOM 662 N N . PRO A 1 85 ? -5.134 -1.608 -1.301 1.00 85.69 85 PRO A N 1
ATOM 663 C CA . PRO A 1 85 ? -5.314 -2.146 0.042 1.00 85.69 85 PRO A CA 1
ATOM 664 C C . PRO A 1 85 ? -6.718 -2.739 0.206 1.00 85.69 85 PRO A C 1
ATOM 666 O O . PRO A 1 85 ? -7.712 -2.100 -0.135 1.00 85.69 85 PRO A O 1
ATOM 669 N N . ASP A 1 86 ? -6.797 -3.954 0.743 1.00 80.56 86 ASP A N 1
ATOM 670 C CA . ASP A 1 86 ? -8.064 -4.581 1.116 1.00 80.56 86 ASP A CA 1
ATOM 671 C C . ASP A 1 86 ? -8.483 -4.075 2.504 1.00 80.56 86 ASP A C 1
ATOM 673 O O . ASP A 1 86 ? -7.672 -4.075 3.434 1.00 80.56 86 ASP A O 1
ATOM 677 N N . PHE A 1 87 ? -9.754 -3.698 2.670 1.00 80.38 87 PHE A N 1
ATOM 678 C CA . PHE A 1 87 ? -10.321 -3.314 3.967 1.00 80.38 87 PHE A CA 1
ATOM 679 C C . PHE A 1 87 ? -10.141 -4.408 5.020 1.00 80.38 87 PHE A C 1
ATOM 681 O O . PHE A 1 87 ? -10.026 -4.114 6.203 1.00 80.38 87 PHE A O 1
ATOM 688 N N . ARG A 1 88 ? -10.060 -5.675 4.596 1.00 78.31 88 ARG A N 1
ATOM 689 C CA . ARG A 1 88 ? -9.855 -6.812 5.499 1.00 78.31 88 ARG A CA 1
ATOM 690 C C . ARG A 1 88 ? -8.458 -6.891 6.110 1.00 78.31 88 ARG A C 1
ATOM 692 O O . ARG A 1 88 ? -8.279 -7.583 7.111 1.00 78.31 88 ARG A O 1
ATOM 699 N N . CYS A 1 89 ? -7.473 -6.239 5.496 1.00 82.06 89 CYS A N 1
ATOM 700 C CA . CYS A 1 89 ? -6.092 -6.224 5.971 1.00 82.06 89 CYS A CA 1
ATOM 701 C C . CYS A 1 89 ? -5.496 -4.823 5.721 1.00 82.06 89 CYS A C 1
ATOM 703 O O . CYS A 1 89 ? -4.710 -4.653 4.782 1.00 82.06 89 CYS A O 1
ATOM 705 N N . PRO A 1 90 ? -5.870 -3.812 6.534 1.00 83.62 90 PRO A N 1
ATOM 706 C CA . PRO A 1 90 ? -5.507 -2.407 6.328 1.00 83.62 90 PRO A CA 1
ATOM 707 C C . PRO A 1 90 ? -4.066 -2.103 6.783 1.00 83.62 90 PRO A C 1
ATOM 709 O O . PRO A 1 90 ? -3.802 -1.124 7.474 1.00 83.62 90 PRO A O 1
ATOM 712 N N . PHE A 1 91 ? -3.113 -2.971 6.446 1.00 84.31 91 PHE A N 1
ATOM 713 C CA . PHE A 1 91 ? -1.708 -2.838 6.823 1.00 84.31 91 PHE A CA 1
ATOM 714 C C . PHE A 1 91 ? -0.791 -3.532 5.807 1.00 84.31 91 PHE A C 1
ATOM 716 O O . PHE A 1 91 ? -1.206 -4.426 5.065 1.00 84.31 91 PHE A O 1
ATOM 723 N N . PHE A 1 92 ? 0.489 -3.151 5.795 1.00 89.12 92 PHE A N 1
ATOM 724 C CA . PHE A 1 92 ? 1.491 -3.827 4.972 1.00 89.12 92 PHE A CA 1
ATOM 725 C C . PHE A 1 92 ? 1.815 -5.217 5.521 1.00 89.12 92 PHE A C 1
ATOM 727 O O . PHE A 1 92 ? 2.144 -5.391 6.701 1.00 89.12 92 PHE A O 1
ATOM 734 N N . ARG A 1 93 ? 1.759 -6.220 4.643 1.00 87.88 93 ARG A N 1
ATOM 735 C CA . ARG A 1 93 ? 2.107 -7.593 4.987 1.00 87.88 93 ARG A CA 1
ATOM 736 C C . ARG A 1 93 ? 3.625 -7.730 5.066 1.00 87.88 93 ARG A C 1
ATOM 738 O O . ARG A 1 93 ? 4.343 -7.497 4.099 1.00 87.88 93 ARG A O 1
ATOM 745 N N . THR A 1 94 ? 4.102 -8.207 6.200 1.00 88.94 94 THR A N 1
ATOM 746 C CA . THR A 1 94 ? 5.466 -8.644 6.487 1.00 88.94 94 THR A CA 1
ATOM 747 C C . THR A 1 94 ? 5.523 -10.174 6.464 1.00 88.94 94 THR A C 1
ATOM 749 O O . THR A 1 94 ? 4.606 -10.836 5.974 1.00 88.94 94 THR A O 1
ATOM 752 N N . VAL A 1 95 ? 6.615 -10.772 6.937 1.00 86.94 95 VAL A N 1
ATOM 753 C CA . VAL A 1 95 ? 6.693 -12.230 7.129 1.00 86.94 95 VAL A CA 1
ATOM 754 C C . VAL A 1 95 ? 5.855 -12.663 8.338 1.00 86.94 95 VAL A C 1
ATOM 756 O O . VAL A 1 95 ? 5.167 -13.677 8.268 1.00 86.94 95 VAL A O 1
ATOM 759 N N . SER A 1 96 ? 5.850 -11.868 9.412 1.00 86.44 96 SER A N 1
ATOM 760 C CA . SER A 1 96 ? 5.208 -12.209 10.686 1.00 86.44 96 SER A CA 1
ATOM 761 C C . SER A 1 96 ? 3.702 -11.959 10.712 1.00 86.44 96 SER A C 1
ATOM 763 O O . SER A 1 96 ? 3.001 -12.676 11.418 1.00 86.44 96 SER A O 1
ATOM 765 N N . ASN A 1 97 ? 3.188 -10.983 9.951 1.00 84.75 97 ASN A N 1
ATOM 766 C CA . ASN A 1 97 ? 1.769 -10.609 10.010 1.00 84.75 97 ASN A CA 1
ATOM 767 C C . ASN A 1 97 ? 0.923 -11.061 8.799 1.00 84.75 97 ASN A C 1
ATOM 769 O O . ASN A 1 97 ? -0.282 -10.823 8.771 1.00 84.75 97 ASN A O 1
ATOM 773 N N . SER A 1 98 ? 1.522 -11.716 7.795 1.00 82.38 98 SER A N 1
ATOM 774 C CA . SER A 1 98 ? 0.839 -11.982 6.513 1.00 82.38 98 SER A CA 1
ATOM 775 C C . SER A 1 98 ? -0.372 -12.917 6.591 1.00 82.38 98 SER A C 1
ATOM 777 O O . SER A 1 98 ? -1.158 -12.958 5.644 1.00 82.38 98 SER A O 1
ATOM 779 N N . GLY A 1 99 ? -0.514 -13.675 7.683 1.00 77.38 99 GLY A N 1
ATOM 780 C CA . GLY A 1 99 ? -1.652 -14.562 7.931 1.00 77.38 99 GLY A CA 1
ATOM 781 C C . GLY A 1 99 ? -2.817 -13.914 8.685 1.00 77.38 99 GLY A C 1
ATOM 782 O O . GLY A 1 99 ? -3.904 -14.484 8.692 1.00 77.38 99 GLY A O 1
ATOM 783 N N . TYR A 1 100 ? -2.628 -12.738 9.293 1.00 74.38 100 TYR A N 1
ATOM 784 C CA . TYR A 1 100 ? -3.621 -12.119 10.180 1.00 74.38 100 TYR A CA 1
ATOM 785 C C . TYR A 1 100 ? -4.560 -11.181 9.421 1.00 74.38 100 TYR A C 1
ATOM 787 O O . TYR A 1 100 ? -4.551 -9.974 9.609 1.00 74.38 100 TYR A O 1
ATOM 795 N N . CYS A 1 101 ? -5.380 -11.733 8.536 1.00 71.94 101 CYS A N 1
ATOM 796 C CA . CYS A 1 101 ? -6.389 -10.966 7.809 1.00 71.94 101 CYS A CA 1
ATOM 797 C C . CYS A 1 101 ? -7.758 -11.093 8.481 1.00 71.94 101 CYS A C 1
ATOM 799 O O . CYS A 1 101 ? -8.607 -11.870 8.041 1.00 71.94 101 CYS A O 1
ATOM 801 N N . ILE A 1 102 ? -7.953 -10.346 9.566 1.00 64.94 102 ILE A N 1
ATOM 802 C CA . ILE A 1 102 ? -9.246 -10.196 10.236 1.00 64.94 102 ILE A CA 1
ATOM 803 C C . ILE A 1 102 ? -9.437 -8.705 10.511 1.00 64.94 102 ILE A C 1
ATOM 805 O O . ILE A 1 102 ? -8.861 -8.162 11.447 1.00 64.94 102 ILE A O 1
ATOM 809 N N . TYR A 1 103 ? -10.230 -8.040 9.674 1.00 58.09 103 TYR A N 1
ATOM 810 C CA . TYR A 1 103 ? -10.806 -6.744 10.013 1.00 58.09 103 TYR A CA 1
ATOM 811 C C . TYR A 1 103 ? -12.214 -7.003 10.535 1.00 58.09 103 TYR A C 1
ATOM 813 O O . TYR A 1 103 ? -13.134 -7.275 9.758 1.00 58.09 103 TYR A O 1
ATOM 821 N N . ASN A 1 104 ? -12.377 -6.960 11.853 1.00 55.59 104 ASN A N 1
ATOM 822 C CA . ASN A 1 104 ? -13.693 -6.902 12.463 1.00 55.59 104 ASN A CA 1
ATOM 823 C C . ASN A 1 104 ? -14.190 -5.459 12.349 1.00 55.59 104 ASN A C 1
ATOM 825 O O . ASN A 1 104 ? -14.149 -4.716 13.319 1.00 55.59 104 ASN A O 1
ATOM 829 N N . ALA A 1 105 ? -14.718 -5.069 11.184 1.00 51.12 105 ALA A N 1
ATOM 830 C CA . ALA A 1 105 ? -15.479 -3.816 11.056 1.00 51.12 105 ALA A CA 1
ATOM 831 C C . ALA A 1 105 ? -16.627 -3.719 12.092 1.00 51.12 105 ALA A C 1
ATOM 833 O O . ALA A 1 105 ? -17.175 -2.650 12.330 1.00 51.12 105 ALA A O 1
ATOM 834 N N . ALA A 1 106 ? -17.013 -4.857 12.683 1.00 51.25 106 ALA A N 1
ATOM 835 C CA . ALA A 1 106 ? -18.048 -4.976 13.697 1.00 51.25 106 ALA A CA 1
ATOM 836 C C . ALA A 1 106 ? -17.579 -4.678 15.139 1.00 51.25 106 ALA A C 1
ATOM 838 O O . ALA A 1 106 ? -18.429 -4.360 15.965 1.00 51.25 106 ALA A O 1
ATOM 839 N N . GLU A 1 107 ? -16.280 -4.740 15.466 1.00 49.81 107 GLU A N 1
ATOM 840 C CA . GLU A 1 107 ? -15.804 -4.484 16.847 1.00 49.81 107 GLU A CA 1
ATOM 841 C C . GLU A 1 107 ? -15.674 -2.991 17.179 1.00 49.81 107 GLU A C 1
ATOM 843 O O . GLU A 1 107 ? -15.688 -2.614 18.349 1.00 49.81 107 GLU A O 1
ATOM 848 N N . ASP A 1 108 ? -15.688 -2.116 16.172 1.00 48.34 108 ASP A N 1
ATOM 849 C CA . ASP A 1 108 ? -15.793 -0.665 16.383 1.00 48.34 108 ASP A CA 1
ATOM 850 C C . ASP A 1 108 ? -17.212 -0.256 16.842 1.00 48.34 108 ASP A C 1
ATOM 852 O O . ASP A 1 108 ? -17.469 0.903 17.173 1.00 48.34 108 ASP A O 1
ATOM 856 N N . THR A 1 109 ? -18.137 -1.225 16.895 1.00 51.78 109 THR A N 1
ATOM 857 C CA . THR A 1 109 ? -19.476 -1.085 17.475 1.00 51.78 109 THR A CA 1
ATOM 858 C C . THR A 1 109 ? -19.649 -1.952 18.723 1.00 51.78 109 THR A C 1
ATOM 860 O O . THR A 1 109 ? -20.757 -2.400 19.006 1.00 51.78 109 THR A O 1
ATOM 863 N N . GLU A 1 110 ? -18.598 -2.186 19.515 1.00 57.81 110 GLU A N 1
ATOM 864 C CA . GLU A 1 110 ? -18.820 -2.546 20.919 1.00 57.81 110 GLU A CA 1
ATOM 865 C C . GLU A 1 110 ? -19.678 -1.427 21.542 1.00 57.81 110 GLU A C 1
ATOM 867 O O . GLU A 1 110 ? -19.248 -0.265 21.552 1.00 57.81 110 GLU A O 1
ATOM 872 N N . PRO A 1 111 ? -20.918 -1.699 21.999 1.00 60.12 111 PRO A N 1
ATOM 873 C CA . PRO A 1 111 ? -21.780 -0.676 22.565 1.00 60.12 111 PRO A CA 1
ATOM 874 C C . PRO A 1 111 ? -21.133 -0.214 23.863 1.00 60.12 111 PRO A C 1
ATOM 876 O O . PRO A 1 111 ? -21.323 -0.819 24.919 1.00 60.12 111 PRO A O 1
ATOM 879 N N . SER A 1 112 ? -20.326 0.840 23.759 1.00 64.44 112 SER A N 1
ATOM 880 C CA . SER A 1 112 ? -19.532 1.328 24.869 1.00 64.44 112 SER A CA 1
ATOM 881 C C . SER A 1 112 ? -20.443 1.506 26.089 1.00 64.44 112 SER A C 1
ATOM 883 O O . SER A 1 112 ? -21.548 2.047 26.006 1.00 64.44 112 SER A O 1
ATOM 885 N N . ILE A 1 113 ? -20.039 0.957 27.235 1.00 69.75 113 ILE A N 1
ATOM 886 C CA . ILE A 1 113 ? -20.851 1.010 28.464 1.00 69.75 113 ILE A CA 1
ATOM 887 C C . ILE A 1 113 ? -20.928 2.459 28.985 1.00 69.75 113 ILE A C 1
ATOM 889 O O . ILE A 1 113 ? -21.858 2.829 29.702 1.00 69.75 113 ILE A O 1
ATOM 893 N N . TYR A 1 114 ? -19.991 3.307 28.556 1.00 76.06 114 TYR A N 1
ATOM 894 C CA . TYR A 1 114 ? -19.871 4.713 28.927 1.00 76.06 114 TYR A CA 1
ATOM 895 C C . TYR A 1 114 ? -21.145 5.551 28.694 1.00 76.06 114 TYR A C 1
ATOM 897 O O . TYR A 1 114 ? -21.607 6.144 29.665 1.00 76.06 114 TYR A O 1
ATOM 905 N N . PRO A 1 115 ? -21.791 5.594 27.511 1.00 81.19 115 PRO A N 1
ATOM 906 C CA . PRO A 1 115 ? -23.050 6.317 27.309 1.00 81.19 115 PRO A CA 1
ATOM 907 C C . PRO A 1 115 ? -24.179 5.842 28.232 1.00 81.19 115 PRO A C 1
ATOM 909 O O . PRO A 1 115 ? -24.948 6.664 28.733 1.00 81.19 115 PRO A O 1
ATOM 912 N N . LYS A 1 116 ? -24.271 4.538 28.525 1.00 85.56 116 LYS A N 1
ATOM 913 C CA . LYS A 1 116 ? -25.267 4.010 29.475 1.00 85.56 116 LYS A CA 1
ATOM 914 C C . LYS A 1 116 ? -24.965 4.454 30.909 1.00 85.56 116 LYS A C 1
ATOM 916 O O . LYS A 1 116 ? -25.869 4.847 31.635 1.00 85.56 116 LYS A O 1
ATOM 921 N N . LEU A 1 117 ? -23.696 4.450 31.310 1.00 87.06 117 LEU A N 1
ATOM 922 C CA . LEU A 1 117 ? -23.296 4.893 32.644 1.00 87.06 117 LEU A CA 1
ATOM 923 C C . LEU A 1 117 ? -23.481 6.410 32.822 1.00 87.06 117 LEU A C 1
ATOM 925 O O . LEU A 1 117 ? -24.008 6.849 33.839 1.00 87.06 117 LEU A O 1
ATOM 929 N N . ILE A 1 118 ? -23.120 7.206 31.809 1.00 90.44 118 ILE A N 1
ATOM 930 C CA . ILE A 1 118 ? -23.300 8.665 31.800 1.00 90.44 118 ILE A CA 1
ATOM 931 C C . ILE A 1 118 ? -24.786 9.020 31.913 1.00 90.44 118 ILE A C 1
ATOM 933 O O . ILE A 1 118 ? -25.151 9.859 32.734 1.00 90.44 118 ILE A O 1
ATOM 937 N N . THR A 1 119 ? -25.653 8.362 31.138 1.00 90.12 119 THR A N 1
ATOM 938 C CA . THR A 1 119 ? -27.104 8.614 31.189 1.00 90.12 119 THR A CA 1
ATOM 939 C C . THR A 1 119 ? -27.702 8.269 32.552 1.00 90.12 119 THR A C 1
ATOM 941 O O . THR A 1 119 ? -28.456 9.074 33.097 1.00 90.12 119 THR A O 1
ATOM 944 N N . VAL A 1 120 ? -27.317 7.141 33.160 1.00 95.19 120 VAL A N 1
ATOM 945 C CA . VAL A 1 120 ? -27.753 6.781 34.522 1.00 95.19 120 VAL A CA 1
ATOM 946 C C . VAL A 1 120 ? -27.265 7.800 35.557 1.00 95.19 120 VAL A C 1
ATOM 948 O O . VAL A 1 120 ? -28.060 8.257 36.377 1.00 95.19 120 VAL A O 1
ATOM 951 N N . CYS A 1 121 ? -25.996 8.218 35.499 1.00 94.88 121 CYS A N 1
ATOM 952 C CA . CYS A 1 121 ? -25.451 9.230 36.408 1.00 94.88 121 CYS A CA 1
ATOM 953 C C . CYS A 1 121 ? -26.195 10.569 36.304 1.00 94.88 121 CYS A C 1
ATOM 955 O O . CYS A 1 121 ? -26.535 11.161 37.329 1.00 94.88 121 CYS A O 1
ATOM 957 N N . VAL A 1 122 ? -26.492 11.033 35.086 1.00 96.12 122 VAL A N 1
ATOM 958 C CA . VAL A 1 122 ? -27.244 12.279 34.865 1.00 96.12 122 VAL A CA 1
ATOM 959 C C . VAL A 1 122 ? -28.662 12.170 35.425 1.00 96.12 122 VAL A C 1
ATOM 961 O O . VAL A 1 122 ? -29.101 13.072 36.136 1.00 96.12 122 VAL A O 1
ATOM 964 N N . LEU A 1 123 ? -29.359 11.057 35.181 1.00 96.06 123 LEU A N 1
ATOM 965 C CA . LEU A 1 123 ? -30.709 10.841 35.710 1.00 96.06 123 LEU A CA 1
ATOM 966 C C . LEU A 1 123 ? -30.734 10.843 37.244 1.00 96.06 123 LEU A C 1
ATOM 968 O O . LEU A 1 123 ? -31.597 11.490 37.838 1.00 96.06 123 LEU A O 1
ATOM 972 N N . LEU A 1 124 ? -29.772 10.180 37.891 1.00 96.44 124 LEU A N 1
ATOM 973 C CA . LEU A 1 124 ? -29.659 10.177 39.352 1.00 96.44 124 LEU A CA 1
ATOM 974 C C . LEU A 1 124 ? -29.400 11.583 39.906 1.00 96.44 124 LEU A C 1
ATOM 976 O O . LEU A 1 124 ? -30.055 11.988 40.865 1.00 96.44 124 LEU A O 1
ATOM 980 N N . LEU A 1 125 ? -28.507 12.355 39.280 1.00 96.62 125 LEU A N 1
ATOM 981 C CA . LEU A 1 125 ? -28.251 13.743 39.674 1.00 96.62 125 LEU A CA 1
ATOM 982 C C . LEU A 1 125 ? -29.501 14.618 39.519 1.00 96.62 125 LEU A C 1
ATOM 984 O O . LEU A 1 125 ? -29.829 15.373 40.433 1.00 96.62 125 LEU A O 1
ATOM 988 N N . CYS A 1 126 ? -30.242 14.486 38.416 1.00 96.06 126 CYS A N 1
ATOM 989 C CA . CYS A 1 126 ? -31.491 15.219 38.207 1.00 96.06 126 CYS A CA 1
ATOM 990 C C . CYS A 1 126 ? -32.543 14.891 39.275 1.00 96.06 126 CYS A C 1
ATOM 992 O O . CYS A 1 126 ? -33.182 15.802 39.802 1.00 96.06 126 CYS A O 1
ATOM 994 N N . LEU A 1 127 ? -32.701 13.612 39.631 1.00 96.38 127 LEU A N 1
ATOM 995 C CA . LEU A 1 127 ? -33.639 13.187 40.674 1.00 96.38 127 LEU A CA 1
ATOM 996 C C . LEU A 1 127 ? -33.242 13.719 42.054 1.00 96.38 127 LEU A C 1
ATOM 998 O O . LEU A 1 127 ? -34.104 14.194 42.794 1.00 96.38 127 LEU A O 1
ATOM 1002 N N . LEU A 1 128 ? -31.948 13.699 42.389 1.00 96.44 128 LEU A N 1
ATOM 1003 C CA . LEU A 1 128 ? -31.455 14.270 43.642 1.00 96.44 128 LEU A CA 1
ATOM 1004 C C . LEU A 1 128 ? -31.690 15.780 43.708 1.00 96.44 128 LEU A C 1
ATOM 1006 O O . LEU A 1 128 ? -32.184 16.276 44.719 1.00 96.44 128 LEU A O 1
ATOM 1010 N N . LEU A 1 129 ? -31.402 16.513 42.631 1.00 96.00 129 LEU A N 1
ATOM 1011 C CA . LEU A 1 129 ? -31.657 17.953 42.572 1.00 96.00 129 LEU A CA 1
ATOM 1012 C C . LEU A 1 129 ? -33.152 18.268 42.695 1.00 96.00 129 LEU A C 1
ATOM 1014 O O . LEU A 1 129 ? -33.522 19.162 43.455 1.00 96.00 129 LEU A O 1
ATOM 1018 N N . ALA A 1 130 ? -34.019 17.509 42.023 1.00 95.06 130 ALA A N 1
ATOM 1019 C CA . ALA A 1 130 ? -35.465 17.662 42.148 1.00 95.06 130 ALA A CA 1
ATOM 1020 C C . ALA A 1 130 ? -35.942 17.402 43.587 1.00 95.06 130 ALA A C 1
ATOM 1022 O O . ALA A 1 130 ? -36.716 18.191 44.129 1.00 95.06 130 ALA A O 1
ATOM 1023 N N . ALA A 1 131 ? -35.436 16.351 44.239 1.00 94.62 131 ALA A N 1
ATOM 1024 C CA . ALA A 1 131 ? -35.753 16.048 45.632 1.00 94.62 131 ALA A CA 1
ATOM 1025 C C . ALA A 1 131 ? -35.289 17.161 46.585 1.00 94.62 131 ALA A C 1
ATOM 1027 O O . ALA A 1 131 ? -36.036 17.545 47.483 1.00 94.62 131 ALA A O 1
ATOM 1028 N N . ILE A 1 132 ? -34.098 17.726 46.367 1.00 94.00 132 ILE A N 1
ATOM 1029 C CA . ILE A 1 132 ? -33.571 18.857 47.143 1.00 94.00 132 ILE A CA 1
ATOM 1030 C C . ILE A 1 132 ? -34.458 20.097 46.963 1.00 94.00 132 ILE A C 1
ATOM 1032 O O . ILE A 1 132 ? -34.838 20.730 47.947 1.00 94.00 132 ILE A O 1
ATOM 1036 N N . VAL A 1 133 ? -34.842 20.434 45.728 1.00 93.19 133 VAL A N 1
ATOM 1037 C CA . VAL A 1 133 ? -35.736 21.570 45.450 1.00 93.19 133 VAL A CA 1
ATOM 1038 C C . VAL A 1 133 ? -37.099 21.362 46.107 1.00 93.19 133 VAL A C 1
ATOM 1040 O O . VAL A 1 133 ? -37.588 22.268 46.781 1.00 93.19 133 VAL A O 1
ATOM 1043 N N . LEU A 1 134 ? -37.692 20.172 45.982 1.00 90.75 134 LEU A N 1
ATOM 1044 C CA . LEU A 1 134 ? -38.954 19.832 46.643 1.00 90.75 134 LEU A CA 1
ATOM 1045 C C . LEU A 1 134 ? -38.828 19.899 48.164 1.00 90.75 134 LEU A C 1
ATOM 1047 O O . LEU A 1 134 ? -39.710 20.432 48.824 1.00 90.75 134 LEU A O 1
ATOM 1051 N N . PHE A 1 135 ? -37.717 19.439 48.731 1.00 90.44 135 PHE A N 1
ATOM 1052 C CA . PHE A 1 135 ? -37.443 19.553 50.158 1.00 90.44 135 PHE A CA 1
ATOM 1053 C C . PHE A 1 135 ? -37.386 21.017 50.606 1.00 90.44 135 PHE A C 1
ATOM 1055 O O . PHE A 1 135 ? -38.004 21.363 51.608 1.00 90.44 135 PHE A O 1
ATOM 1062 N N . PHE A 1 136 ? -36.725 21.902 49.857 1.00 86.94 136 PHE A N 1
ATOM 1063 C CA . PHE A 1 136 ? -36.702 23.338 50.159 1.00 86.94 136 PHE A CA 1
ATOM 1064 C C . PHE A 1 136 ? -38.055 24.031 49.930 1.00 86.94 136 PHE A C 1
ATOM 1066 O O . PHE A 1 136 ? -38.406 24.935 50.688 1.00 86.94 136 PHE A O 1
ATOM 1073 N N . MET A 1 137 ? -38.836 23.605 48.936 1.00 81.62 137 MET A N 1
ATOM 1074 C CA . MET A 1 137 ? -40.191 24.113 48.683 1.00 81.62 137 MET A CA 1
ATOM 1075 C C . MET A 1 137 ? -41.198 23.649 49.740 1.00 81.62 137 MET A C 1
ATOM 1077 O O . MET A 1 137 ? -42.022 24.445 50.175 1.00 81.62 137 MET A O 1
ATOM 1081 N N . CYS A 1 138 ? -41.095 22.405 50.212 1.00 77.88 138 CYS A N 1
ATOM 1082 C CA . CYS A 1 138 ? -41.939 21.852 51.274 1.00 77.88 138 CYS A CA 1
ATOM 1083 C C . CYS A 1 138 ? -41.500 22.300 52.678 1.00 77.88 138 CYS A C 1
ATOM 1085 O O . CYS A 1 138 ? -42.324 22.336 53.588 1.00 77.88 138 CYS A O 1
ATOM 1087 N N . ARG A 1 139 ? -40.218 22.647 52.876 1.00 74.81 139 ARG A N 1
ATOM 1088 C CA . ARG A 1 139 ? -39.704 23.197 54.145 1.00 74.81 139 ARG A CA 1
ATOM 1089 C C . ARG A 1 139 ? -39.794 24.710 54.246 1.00 74.81 139 ARG A C 1
ATOM 1091 O O . ARG A 1 139 ? -39.657 25.216 55.357 1.00 74.81 139 ARG A O 1
ATOM 1098 N N . LYS A 1 140 ? -40.035 25.444 53.152 1.00 59.97 140 LYS A N 1
ATOM 1099 C CA . LYS A 1 140 ? -40.471 26.839 53.270 1.00 59.97 140 LYS A CA 1
ATOM 1100 C C . LYS A 1 140 ? -41.852 26.838 53.942 1.00 59.97 140 LYS A C 1
ATOM 1102 O O . LYS A 1 140 ? -42.803 26.335 53.348 1.00 59.97 140 LYS A O 1
ATOM 1107 N N . PRO A 1 141 ? -41.996 27.385 55.161 1.00 55.28 141 PRO A N 1
ATOM 1108 C CA . PRO A 1 141 ? -43.303 27.493 55.788 1.00 55.28 141 PRO A CA 1
ATOM 1109 C C . PRO A 1 141 ? -44.190 28.403 54.930 1.00 55.28 141 PRO A C 1
ATOM 1111 O O . PRO A 1 141 ? -43.750 29.475 54.504 1.00 55.28 141 PRO A O 1
ATOM 1114 N N . ARG A 1 142 ? -45.445 27.997 54.690 1.00 55.72 142 ARG A N 1
ATOM 1115 C CA . ARG A 1 142 ? -46.509 28.903 54.231 1.00 55.72 142 ARG A CA 1
ATOM 1116 C C . ARG A 1 142 ? -46.628 30.054 55.236 1.00 55.72 142 ARG A C 1
ATOM 1118 O O . ARG A 1 142 ? -47.389 29.959 56.190 1.00 55.72 142 ARG A O 1
ATOM 1125 N N . ARG A 1 143 ? -45.905 31.159 55.040 1.00 51.91 143 ARG A N 1
ATOM 1126 C CA . ARG A 1 143 ? -46.264 32.443 55.657 1.00 51.91 143 ARG A CA 1
ATOM 1127 C C . ARG A 1 143 ? -47.346 33.086 54.789 1.00 51.91 143 ARG A C 1
ATOM 1129 O O . ARG A 1 143 ? -47.101 34.047 54.072 1.00 51.91 143 ARG A O 1
ATOM 1136 N N . THR A 1 144 ? -48.533 32.495 54.824 1.00 56.00 144 THR A N 1
ATOM 1137 C CA . THR A 1 144 ? -49.779 33.086 54.319 1.00 56.00 144 THR A CA 1
ATOM 1138 C C . THR A 1 144 ? -50.869 32.901 55.368 1.00 56.00 144 THR A C 1
ATOM 1140 O O . THR A 1 144 ? -51.893 32.305 55.077 1.00 56.00 144 THR A O 1
ATOM 1143 N N . GLU A 1 145 ? -50.630 33.375 56.594 1.00 55.00 145 GLU A N 1
ATOM 1144 C CA . GLU A 1 145 ? -51.643 33.421 57.665 1.00 55.00 145 GLU A CA 1
ATOM 1145 C C . GLU A 1 145 ? -51.569 34.727 58.489 1.00 55.00 145 GLU A C 1
ATOM 1147 O O . GLU A 1 145 ? -51.948 34.737 59.648 1.00 55.00 145 GLU A O 1
ATOM 1152 N N . ASP A 1 146 ? -51.136 35.859 57.904 1.00 55.12 146 ASP A N 1
ATOM 1153 C CA . ASP A 1 146 ? -51.132 37.159 58.619 1.00 55.12 146 ASP A CA 1
ATOM 1154 C C . ASP A 1 146 ? -51.816 38.317 57.858 1.00 55.12 146 ASP A C 1
ATOM 1156 O O . ASP A 1 146 ? -51.617 39.484 58.191 1.00 55.12 146 ASP A O 1
ATOM 1160 N N . ILE A 1 147 ? -52.662 38.043 56.855 1.00 56.94 147 ILE A N 1
ATOM 1161 C CA . ILE A 1 147 ? -53.561 39.067 56.278 1.00 56.94 147 ILE A CA 1
ATOM 1162 C C . ILE A 1 147 ? -55.014 38.593 56.384 1.00 56.94 147 ILE A C 1
ATOM 1164 O O . ILE A 1 147 ? -55.749 38.455 55.413 1.00 56.94 147 ILE A O 1
ATOM 1168 N N . LYS A 1 148 ? -55.450 38.368 57.624 1.00 55.88 148 LYS A N 1
ATOM 1169 C CA . LYS A 1 148 ? -56.832 38.628 58.037 1.00 55.88 148 LYS A CA 1
ATOM 1170 C C . LYS A 1 148 ? -56.814 39.703 59.116 1.00 55.88 148 LYS A C 1
ATOM 1172 O O . LYS A 1 148 ? -57.017 39.449 60.296 1.00 55.88 148 LYS A O 1
ATOM 1177 N N . LYS A 1 149 ? -56.608 40.946 58.691 1.00 54.62 149 LYS A N 1
ATOM 1178 C CA . LYS A 1 149 ? -57.312 42.063 59.320 1.00 54.62 149 LYS A CA 1
ATOM 1179 C C . LYS A 1 149 ? -58.231 42.635 58.249 1.00 54.62 149 LYS A C 1
ATOM 1181 O O . LYS A 1 149 ? -57.719 43.017 57.198 1.00 54.62 149 LYS A O 1
ATOM 1186 N N . PRO A 1 150 ? -59.560 42.666 58.452 1.00 57.84 150 PRO A N 1
ATOM 1187 C CA . PRO A 1 150 ? -60.408 43.445 57.57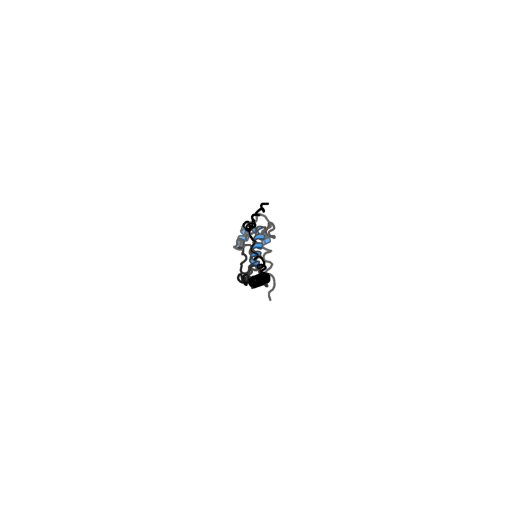0 1.00 57.84 150 PRO A CA 1
ATOM 1188 C C . PRO A 1 150 ? -59.930 44.893 57.677 1.00 57.84 150 PRO A C 1
ATOM 1190 O O . PRO A 1 150 ? -59.983 45.496 58.751 1.00 57.84 150 PRO A O 1
ATOM 1193 N N . VAL A 1 151 ? -59.403 45.439 56.585 1.00 62.31 151 VAL 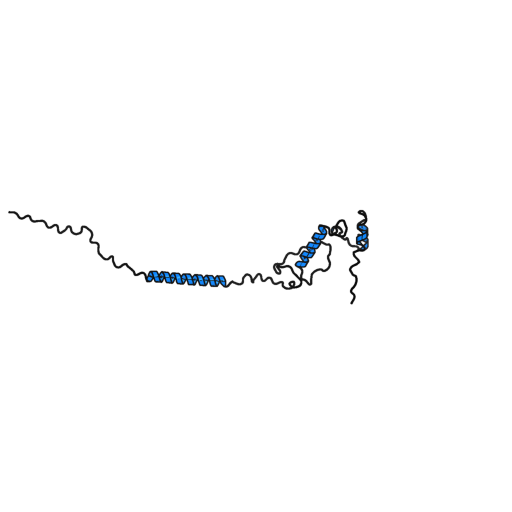A N 1
ATOM 1194 C CA . VAL A 1 151 ? -59.179 46.877 56.499 1.00 62.31 151 VAL A CA 1
ATOM 1195 C C . VAL A 1 151 ? -60.570 47.498 56.540 1.00 62.31 151 VAL A C 1
ATOM 1197 O O . VAL A 1 151 ? -61.362 47.323 55.615 1.00 62.31 151 VAL A O 1
ATOM 1200 N N . LYS A 1 152 ? -60.901 48.169 57.647 1.00 61.09 152 LYS A N 1
ATOM 1201 C CA . LYS A 1 152 ? -62.068 49.052 57.700 1.00 61.09 152 LYS A CA 1
ATOM 1202 C C . LYS A 1 152 ? -61.896 50.061 56.568 1.00 61.09 152 LYS A C 1
ATOM 1204 O O . LYS A 1 152 ? -60.897 50.777 56.547 1.00 61.09 152 LYS A O 1
ATOM 1209 N N . ALA A 1 153 ? -62.841 50.093 55.630 1.00 61.41 153 ALA A N 1
ATOM 1210 C CA . ALA A 1 153 ? -62.866 51.124 54.605 1.00 61.41 153 ALA A CA 1
ATOM 1211 C C . ALA A 1 153 ? -62.845 52.500 55.292 1.00 61.41 153 ALA A C 1
ATOM 1213 O O . ALA A 1 153 ? -63.650 52.769 56.191 1.00 61.41 153 ALA A O 1
ATOM 1214 N N . PHE A 1 154 ? -61.887 53.342 54.906 1.00 53.84 154 PHE A N 1
ATOM 1215 C CA . PHE A 1 154 ? -61.794 54.723 55.365 1.00 53.84 154 PHE A CA 1
ATOM 1216 C C . PHE A 1 154 ? -63.092 55.436 54.947 1.00 53.84 154 PHE A C 1
ATOM 1218 O O . PHE A 1 154 ? -63.356 55.567 53.756 1.00 53.84 154 PHE A O 1
ATOM 1225 N N . GLY A 1 155 ? -63.935 55.826 55.911 1.00 60.19 155 GLY A N 1
ATOM 1226 C CA . GLY A 1 155 ? -65.167 56.589 55.653 1.00 60.19 155 GLY A CA 1
ATOM 1227 C C . GLY A 1 155 ? -66.499 55.949 56.074 1.00 60.19 155 GLY A C 1
ATOM 1228 O O . GLY A 1 155 ? -67.526 56.608 55.978 1.00 60.19 155 GLY A O 1
ATOM 1229 N N . ALA A 1 156 ? -66.535 54.723 56.607 1.00 61.78 156 ALA A N 1
ATOM 1230 C CA . ALA A 1 156 ? -67.794 54.067 57.014 1.00 61.78 156 ALA A CA 1
ATOM 1231 C C . ALA A 1 156 ? -68.327 54.466 58.415 1.00 61.78 156 ALA A C 1
ATOM 1233 O O . ALA A 1 156 ? -69.057 53.710 59.054 1.00 61.78 156 ALA A O 1
ATOM 1234 N N . SER A 1 157 ? -67.963 55.633 58.946 1.00 60.38 157 SER A N 1
ATOM 1235 C CA . SER A 1 157 ? -68.531 56.142 60.206 1.00 60.38 157 SER A CA 1
ATOM 1236 C C . SER A 1 157 ? -68.779 57.644 60.128 1.00 60.38 157 SER A C 1
ATOM 1238 O O . SER A 1 157 ? -68.239 58.417 60.905 1.00 60.38 157 SER A O 1
ATOM 1240 N N . PHE A 1 158 ? -69.628 58.043 59.179 1.00 56.31 158 PHE A N 1
ATOM 1241 C CA . PHE A 1 158 ? -70.263 59.367 59.153 1.00 56.31 158 PHE A CA 1
ATOM 1242 C C . PHE A 1 158 ? -71.696 59.355 59.718 1.00 56.31 158 PHE A C 1
ATOM 1244 O O . PHE A 1 158 ? -72.454 60.290 59.496 1.00 56.31 158 PHE A O 1
ATOM 1251 N N . SER A 1 159 ? -72.077 58.331 60.491 1.00 58.44 159 SER A N 1
ATOM 1252 C CA . SER A 1 159 ? -73.414 58.247 61.110 1.00 58.44 159 SER A CA 1
ATOM 1253 C C . SER A 1 159 ? -73.442 58.531 62.618 1.00 58.44 159 SER A C 1
ATOM 1255 O O . SER A 1 159 ? -74.442 58.241 63.261 1.00 58.44 159 SER A O 1
ATOM 1257 N N . SER A 1 160 ? -72.393 59.131 63.199 1.00 56.09 160 SER A N 1
ATOM 1258 C CA . SER A 1 160 ? -72.450 59.680 64.569 1.00 56.09 160 SER A CA 1
ATOM 1259 C C . SER A 1 160 ? -71.969 61.133 64.653 1.00 56.09 160 SER A C 1
ATOM 1261 O O . SER A 1 160 ? -71.334 61.532 65.633 1.00 56.09 160 SER A O 1
ATOM 1263 N N . ILE A 1 161 ? -72.277 61.939 63.630 1.00 58.12 161 ILE A N 1
ATOM 1264 C CA . ILE A 1 161 ? -72.375 63.389 63.821 1.00 58.12 161 ILE A CA 1
ATOM 1265 C C . ILE A 1 161 ? -73.557 63.606 64.772 1.00 58.12 161 ILE A C 1
ATOM 1267 O O . ILE A 1 161 ? -74.729 63.500 64.420 1.00 58.12 161 ILE A O 1
ATOM 1271 N N . LYS A 1 162 ? -73.205 63.748 66.048 1.00 58.25 162 LYS A N 1
ATOM 1272 C CA . LYS A 1 162 ? -74.096 64.127 67.132 1.00 58.25 162 LYS A CA 1
ATOM 1273 C C . LYS A 1 162 ? -74.403 65.603 66.905 1.00 58.25 162 LYS A C 1
ATOM 1275 O O . LYS A 1 162 ? -73.512 66.435 67.057 1.00 58.25 162 LYS A O 1
ATOM 1280 N N . PHE A 1 163 ? -75.623 65.894 66.466 1.00 55.38 163 PHE A N 1
ATOM 1281 C CA . PHE A 1 163 ? -76.164 67.245 66.492 1.00 55.38 163 PHE A CA 1
ATOM 1282 C C . PHE A 1 163 ? -76.029 67.754 67.929 1.00 55.38 163 PHE A C 1
ATOM 1284 O O . PHE A 1 163 ? -76.474 67.103 68.875 1.00 55.38 163 PHE A O 1
ATOM 1291 N N . ILE A 1 164 ? -75.295 68.849 68.082 1.00 58.28 164 ILE A N 1
ATOM 1292 C CA . ILE A 1 164 ? -75.298 69.648 69.297 1.00 58.28 164 ILE A CA 1
ATOM 1293 C C . ILE A 1 164 ? -76.676 70.306 69.286 1.00 58.28 164 ILE A C 1
ATOM 1295 O O . ILE A 1 164 ? -76.913 71.193 68.470 1.00 58.28 164 ILE A O 1
ATOM 1299 N N . ASP A 1 165 ? -77.604 69.797 70.100 1.00 60.38 165 ASP A N 1
ATOM 1300 C CA . ASP A 1 165 ? -78.694 70.641 70.576 1.00 60.38 165 ASP A CA 1
ATOM 1301 C C . ASP A 1 165 ? -78.017 71.733 71.399 1.00 60.38 165 ASP A C 1
ATOM 1303 O O . ASP A 1 165 ? -77.317 71.473 72.379 1.00 60.38 165 ASP A O 1
ATOM 1307 N N . GLU A 1 166 ? -78.119 72.939 70.871 1.00 65.25 166 GLU A N 1
ATOM 1308 C CA . GLU A 1 166 ? -77.653 74.163 71.480 1.00 65.25 166 GLU A CA 1
ATOM 1309 C C . GLU A 1 166 ? -78.719 74.581 72.494 1.00 65.25 166 GLU A C 1
ATOM 1311 O O . GLU A 1 166 ? -79.875 74.821 72.138 1.00 65.25 166 GLU A O 1
ATOM 1316 N N . ASP A 1 167 ? -78.340 74.585 73.770 1.00 58.47 167 ASP A N 1
ATOM 1317 C CA . ASP A 1 167 ? -79.196 74.998 74.873 1.00 58.47 167 ASP A CA 1
ATOM 1318 C C . ASP A 1 167 ? -79.634 76.464 74.669 1.00 58.47 167 ASP A C 1
ATOM 1320 O O . ASP A 1 167 ? -78.810 77.380 74.619 1.00 58.47 167 ASP A O 1
ATOM 1324 N N . ILE A 1 168 ? -80.946 76.688 74.547 1.00 54.47 168 ILE A N 1
ATOM 1325 C CA . ILE A 1 168 ? -81.565 78.016 74.628 1.00 54.47 168 ILE A CA 1
ATOM 1326 C C . ILE A 1 168 ? -81.601 78.458 76.099 1.00 54.47 168 ILE A C 1
ATOM 1328 O O . ILE A 1 168 ? -82.035 77.702 76.969 1.00 54.47 168 ILE A O 1
ATOM 1332 N N . VAL A 1 169 ? -81.132 79.693 76.313 1.00 52.44 169 VAL A N 1
ATOM 1333 C CA . VAL A 1 169 ? -81.174 80.528 77.533 1.00 52.44 169 VAL A CA 1
ATOM 1334 C C . VAL A 1 169 ? -82.535 80.539 78.227 1.00 52.44 169 VAL A C 1
ATOM 1336 O O . VAL A 1 169 ? -83.554 80.704 77.519 1.00 52.44 169 VAL A O 1
#

InterPro domains:
  IPR038885 Phospholipase B1, membrane-associated [PTHR21325] (35-116)

Radius of gyration: 50.73 Å; chains: 1; bounding box: 110×111×112 Å

Foldseek 3Di:
DDDDDPPPDPVPPLVVVQPDPDDDPVPVCVPPVDNDDQQQADNRSPHGDPLVVVQVVQLVQVQQQDQPVGRDPDDDSDRDDHDDDDLQHNGGDDNVCSPPRHDPPVVVPPVPCVVVVVVVVVVVVVVVVVVVVVVVVVPPDPPPPPPPDPPDPPPPPPPPPPPPPDDDD